Protein AF-A0A5S3UPF9-F1 (afdb_monomer_lite)

Secondary structure (DSSP, 8-state):
--------TTEEE--SSHHHHHHHHHHHHH--TTSTTTT--EEEEEEESSSSEEEEEETTS-EEEEE----SS--SSTTTSSEEEEESSHHHHHHHHHHHHTT--

Sequence (105 aa):
MKGKINWIDPWWHLKQCAIKDAIQRELACEVGPEHPLWQCELSVIAKSEANDDVIVQLGDGRFACIHLTWSGKIDSQPDQFPSSMIFDNIESLQIYMNEVAAQYA

Organism: NCBI:txid43658

Foldseek 3Di:
DDDDADADPQKDFDDPDPVQVVVVQQCVAAQDDLEPCPPWDWGWTIAGPVAQWTWIATPVGKIKIWRAPSPSHHDPPNNPPRHMDIGRDSVRVNVVNVVVRVVVD

pLDDT: mean 95.05, std 8.54, range [40.56, 98.56]

Structure (mmCIF, N/CA/C/O backbone):
data_AF-A0A5S3UPF9-F1
#
_entry.id   AF-A0A5S3UPF9-F1
#
loop_
_atom_site.group_PDB
_atom_site.id
_atom_site.type_symbol
_atom_site.label_atom_id
_atom_site.label_alt_id
_atom_site.label_comp_id
_atom_site.label_asym_id
_atom_site.label_entity_id
_atom_site.label_seq_id
_atom_site.pdbx_PDB_ins_code
_atom_site.Cartn_x
_atom_site.Cartn_y
_atom_site.Cartn_z
_atom_site.occupancy
_atom_site.B_iso_or_equiv
_atom_site.auth_seq_id
_atom_site.auth_comp_id
_atom_site.auth_asym_id
_atom_site.auth_atom_id
_atom_site.pdbx_PDB_model_num
ATOM 1 N N . MET A 1 1 ? -13.357 -9.435 12.929 1.00 40.56 1 MET A N 1
ATOM 2 C CA . MET A 1 1 ? -13.716 -8.160 13.590 1.00 40.56 1 MET A CA 1
ATOM 3 C C . MET A 1 1 ? -14.305 -7.221 12.546 1.00 40.56 1 MET A C 1
ATOM 5 O O . MET A 1 1 ? -13.725 -7.108 11.478 1.00 40.56 1 MET A O 1
ATOM 9 N N . LYS A 1 2 ? -15.471 -6.608 12.799 1.00 44.75 2 LYS A N 1
ATOM 10 C CA . LYS A 1 2 ? -16.075 -5.589 11.920 1.00 44.75 2 LYS A CA 1
ATOM 11 C C . LYS A 1 2 ? -15.853 -4.211 12.553 1.00 44.75 2 LYS A C 1
ATOM 13 O O . LYS A 1 2 ? -16.710 -3.740 13.289 1.00 44.75 2 LYS A O 1
ATOM 18 N N . GLY A 1 3 ? -14.688 -3.613 12.319 1.00 65.75 3 GLY A N 1
ATOM 19 C CA . GLY A 1 3 ? -14.451 -2.189 12.575 1.00 65.75 3 GLY A CA 1
ATOM 20 C C . GLY A 1 3 ? -14.643 -1.403 11.279 1.00 65.75 3 GLY A C 1
ATOM 21 O O . GLY A 1 3 ? -14.428 -1.948 10.198 1.00 65.75 3 GLY A O 1
ATOM 22 N N . LYS A 1 4 ? -15.081 -0.146 11.361 1.00 87.12 4 LYS A N 1
ATOM 23 C CA . LYS A 1 4 ? -15.151 0.759 10.206 1.00 87.12 4 LYS A CA 1
ATOM 24 C C . LYS A 1 4 ? -14.003 1.755 10.321 1.00 87.12 4 LYS A C 1
ATOM 26 O O . LYS A 1 4 ? -13.897 2.417 11.347 1.00 87.12 4 LYS A O 1
ATOM 31 N N . ILE A 1 5 ? -13.182 1.873 9.279 1.00 93.88 5 ILE A N 1
ATOM 32 C CA . ILE A 1 5 ? -12.146 2.908 9.218 1.00 93.88 5 ILE A CA 1
ATOM 33 C C . ILE A 1 5 ? -12.836 4.270 9.078 1.00 93.88 5 ILE A C 1
ATOM 35 O O . ILE A 1 5 ? -13.706 4.454 8.220 1.00 93.88 5 ILE A O 1
ATOM 39 N N . ASN A 1 6 ? -12.466 5.202 9.951 1.00 95.00 6 ASN A N 1
ATOM 40 C CA . ASN A 1 6 ? -12.827 6.608 9.836 1.00 95.00 6 ASN A CA 1
ATOM 41 C C . ASN A 1 6 ? -11.756 7.334 9.020 1.00 95.00 6 ASN A C 1
ATOM 43 O O . ASN A 1 6 ? -10.611 7.413 9.454 1.00 95.00 6 ASN A O 1
ATOM 47 N N . TRP A 1 7 ? -12.135 7.832 7.848 1.00 94.75 7 TRP A N 1
ATOM 48 C CA . TRP A 1 7 ? -11.239 8.567 6.962 1.00 94.75 7 TRP A CA 1
ATOM 49 C C . TRP A 1 7 ? -11.287 10.046 7.327 1.00 94.75 7 TRP A C 1
ATOM 51 O O . TRP A 1 7 ? -12.364 10.642 7.330 1.00 94.75 7 TRP A O 1
ATOM 61 N N . ILE A 1 8 ? -10.131 10.595 7.672 1.00 94.69 8 ILE A N 1
ATOM 62 C CA . ILE A 1 8 ? -9.933 11.985 8.080 1.00 94.69 8 ILE A CA 1
ATOM 63 C C . ILE A 1 8 ? -8.836 12.585 7.211 1.00 94.69 8 ILE A C 1
ATOM 65 O O . ILE A 1 8 ? -7.945 11.847 6.794 1.00 94.69 8 ILE A O 1
ATOM 69 N N . ASP A 1 9 ? -8.874 13.891 6.957 1.00 94.12 9 ASP A N 1
ATOM 70 C CA . ASP A 1 9 ? -7.804 14.558 6.210 1.00 94.12 9 ASP A CA 1
ATOM 71 C C . ASP A 1 9 ? -6.439 14.305 6.882 1.00 94.12 9 ASP A C 1
ATOM 73 O O . ASP A 1 9 ? -6.367 14.325 8.112 1.00 94.12 9 ASP A O 1
ATOM 77 N N . PRO A 1 10 ? -5.365 14.025 6.115 1.00 95.69 10 PRO A N 1
ATOM 78 C CA . PRO A 1 10 ? -5.272 14.040 4.651 1.00 95.69 10 PRO A CA 1
ATOM 79 C C . PRO A 1 10 ? -5.555 12.678 3.984 1.00 95.69 10 PRO A C 1
ATOM 81 O O . PRO A 1 10 ? -5.165 12.469 2.838 1.00 95.69 10 PRO A O 1
ATOM 84 N N . TRP A 1 11 ? -6.193 11.724 4.669 1.00 97.06 11 TRP A N 1
ATOM 85 C CA . TRP A 1 11 ? -6.440 10.368 4.170 1.00 97.06 11 TRP A CA 1
ATOM 86 C C . TRP A 1 11 ? -7.743 10.246 3.380 1.00 97.06 11 TRP A C 1
ATOM 88 O O . TRP A 1 11 ? -8.850 10.362 3.910 1.00 97.06 11 TRP A O 1
ATOM 98 N N . TRP A 1 12 ? -7.613 9.889 2.106 1.00 96.25 12 TRP A N 1
ATOM 99 C CA . TRP A 1 12 ? -8.722 9.787 1.167 1.00 96.25 12 TRP A CA 1
ATOM 100 C C . TRP A 1 12 ? -9.010 8.338 0.815 1.00 96.25 12 TRP A C 1
ATOM 102 O O . TRP A 1 12 ? -8.222 7.668 0.144 1.00 96.25 12 TRP A O 1
ATOM 112 N N . HIS A 1 13 ? -10.188 7.866 1.219 1.00 96.75 13 HIS A N 1
ATOM 113 C CA . HIS A 1 13 ? -10.675 6.546 0.840 1.00 96.75 13 HIS A CA 1
ATOM 114 C C . HIS A 1 13 ? -10.900 6.443 -0.666 1.00 96.75 13 HIS A C 1
ATOM 116 O O . HIS A 1 13 ? -11.724 7.153 -1.252 1.00 96.75 13 HIS A O 1
ATOM 122 N N . LEU A 1 14 ? -10.220 5.485 -1.281 1.00 95.62 14 LEU A N 1
ATOM 123 C CA . LEU A 1 14 ? -10.310 5.209 -2.700 1.00 95.62 14 LEU A CA 1
ATOM 124 C C . LEU A 1 14 ? -11.364 4.130 -2.956 1.00 95.62 14 LEU A C 1
ATOM 126 O O . LEU A 1 14 ? -11.165 2.937 -2.719 1.00 95.62 14 LEU A O 1
ATOM 130 N N . LYS A 1 15 ? -12.506 4.560 -3.497 1.00 92.19 15 LYS A N 1
ATOM 131 C CA . LYS A 1 15 ? -13.470 3.651 -4.137 1.00 92.19 15 LYS A CA 1
ATOM 132 C C . LYS A 1 15 ? -12.887 3.112 -5.452 1.00 92.19 15 LYS A C 1
ATOM 134 O O . LYS A 1 15 ? -11.812 3.525 -5.875 1.00 92.19 15 LYS A O 1
ATOM 139 N N . GLN A 1 16 ? -13.603 2.206 -6.119 1.00 91.00 16 GLN A N 1
ATOM 140 C CA . GLN A 1 16 ? -13.204 1.739 -7.448 1.00 91.00 16 GLN A CA 1
ATOM 141 C C . GLN A 1 16 ? -13.162 2.925 -8.428 1.00 91.00 16 GLN A C 1
ATOM 143 O O . GLN A 1 16 ? -14.202 3.495 -8.759 1.00 91.00 16 GLN A O 1
ATOM 148 N N . CYS A 1 17 ? -11.958 3.327 -8.838 1.00 93.19 17 CYS A N 1
ATOM 149 C CA . CYS A 1 17 ? -11.713 4.451 -9.736 1.00 93.19 17 CYS A CA 1
ATOM 150 C C . CYS A 1 17 ? -10.335 4.324 -10.404 1.00 93.19 17 CYS A C 1
ATOM 152 O O . CYS A 1 17 ? -9.460 3.614 -9.911 1.00 93.19 17 CYS A O 1
ATOM 154 N N . ALA A 1 18 ? -10.117 5.081 -11.483 1.00 96.69 18 ALA A N 1
ATOM 155 C CA . ALA A 1 18 ? -8.860 5.051 -12.236 1.00 96.69 18 ALA A CA 1
ATOM 156 C C . ALA A 1 18 ? -7.623 5.409 -11.389 1.00 96.69 18 ALA A C 1
ATOM 158 O O . ALA A 1 18 ? -6.537 4.897 -11.646 1.00 96.69 18 ALA A O 1
ATOM 159 N N . ILE A 1 19 ? -7.785 6.259 -10.365 1.00 96.38 19 ILE A N 1
ATOM 160 C CA . ILE A 1 19 ? -6.703 6.616 -9.433 1.00 96.38 19 ILE A CA 1
ATOM 161 C C . ILE A 1 19 ? -6.280 5.386 -8.626 1.00 96.38 19 ILE A C 1
ATOM 163 O O . ILE A 1 19 ? -5.093 5.084 -8.555 1.00 96.38 19 ILE A O 1
ATOM 167 N N . LYS A 1 20 ? -7.245 4.642 -8.071 1.00 98.00 20 LYS A N 1
ATOM 168 C CA . LYS A 1 20 ? -6.974 3.400 -7.340 1.00 98.00 20 LYS A CA 1
ATOM 169 C C . LYS A 1 20 ? -6.227 2.397 -8.219 1.00 98.00 20 LYS A C 1
ATOM 171 O O . LYS A 1 20 ? -5.225 1.841 -7.786 1.00 98.00 20 LYS A O 1
ATOM 176 N N . ASP A 1 21 ? -6.683 2.216 -9.456 1.00 98.12 21 ASP A N 1
ATOM 177 C CA . ASP A 1 21 ? -6.068 1.277 -10.399 1.00 98.12 21 ASP A CA 1
ATOM 178 C C . ASP A 1 21 ? -4.651 1.713 -10.805 1.00 98.12 21 ASP A C 1
ATOM 180 O O . ASP A 1 21 ? -3.783 0.876 -11.041 1.00 98.12 21 ASP A O 1
ATOM 184 N N . ALA A 1 22 ? -4.384 3.020 -10.880 1.00 98.25 22 ALA A N 1
ATOM 185 C CA . ALA A 1 22 ? -3.046 3.538 -11.141 1.00 98.25 22 ALA A CA 1
ATOM 186 C C . ALA A 1 22 ? -2.084 3.281 -9.977 1.00 98.25 22 ALA A C 1
ATOM 188 O O . ALA A 1 22 ? -1.001 2.751 -10.205 1.00 98.25 22 ALA A O 1
ATOM 189 N N . ILE A 1 23 ? -2.509 3.570 -8.747 1.00 98.44 23 ILE A N 1
ATOM 190 C CA . ILE A 1 23 ? -1.710 3.324 -7.539 1.00 98.44 23 ILE A CA 1
ATOM 191 C C . ILE A 1 23 ? -1.459 1.827 -7.353 1.00 98.44 23 ILE A C 1
ATOM 193 O O . ILE A 1 23 ? -0.353 1.418 -7.024 1.00 98.44 23 ILE A O 1
ATOM 197 N N . GLN A 1 24 ? -2.463 0.988 -7.613 1.00 98.50 24 GLN A N 1
AT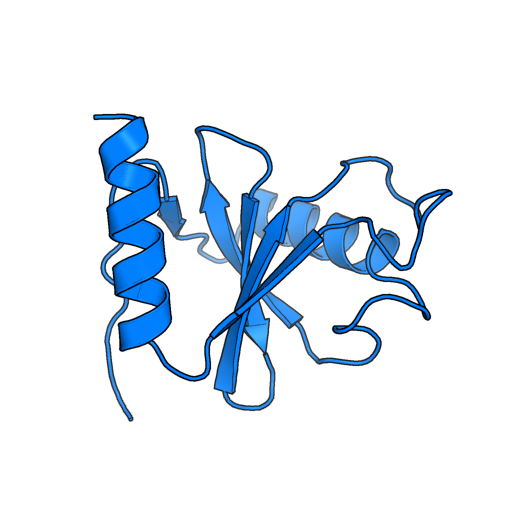OM 198 C CA . GLN A 1 24 ? -2.313 -0.463 -7.521 1.00 98.50 24 GLN A CA 1
ATOM 199 C C . GLN A 1 24 ? -1.258 -0.998 -8.501 1.00 98.50 24 GLN A C 1
ATOM 201 O O . GLN A 1 24 ? -0.529 -1.929 -8.160 1.00 98.50 24 GLN A O 1
ATOM 206 N N . ARG A 1 25 ? -1.169 -0.423 -9.709 1.00 98.44 25 ARG A N 1
ATOM 207 C CA . ARG A 1 25 ? -0.119 -0.764 -10.681 1.00 98.44 25 ARG A CA 1
ATOM 208 C C . ARG A 1 25 ? 1.252 -0.293 -10.214 1.00 98.44 25 ARG A C 1
ATOM 210 O O . ARG A 1 25 ? 2.192 -1.066 -10.325 1.00 98.44 25 ARG A O 1
ATOM 217 N N . GLU A 1 26 ? 1.342 0.923 -9.679 1.00 98.44 26 GLU A N 1
ATOM 218 C CA . GLU A 1 26 ? 2.590 1.456 -9.126 1.00 98.44 26 GLU A CA 1
ATOM 219 C C . GLU A 1 26 ? 3.124 0.550 -8.015 1.00 98.44 26 GLU A C 1
ATOM 221 O O . GLU A 1 26 ? 4.234 0.033 -8.103 1.00 98.44 26 GLU A O 1
ATOM 226 N N . LEU A 1 27 ? 2.271 0.236 -7.037 1.00 98.25 27 LEU A N 1
ATOM 227 C CA . LEU A 1 27 ? 2.577 -0.675 -5.940 1.00 98.25 27 LEU A CA 1
ATOM 228 C C . LEU A 1 27 ? 3.115 -2.028 -6.438 1.00 98.25 27 LEU A C 1
ATOM 230 O O . LEU A 1 27 ? 4.075 -2.553 -5.882 1.00 98.25 27 LEU A O 1
ATOM 234 N N . ALA A 1 28 ? 2.516 -2.584 -7.496 1.00 98.00 28 ALA A N 1
ATOM 235 C CA . ALA A 1 28 ? 2.941 -3.856 -8.081 1.00 98.00 28 ALA A CA 1
ATOM 236 C C . ALA A 1 28 ? 4.293 -3.779 -8.816 1.00 98.00 28 ALA A C 1
ATOM 238 O O . ALA A 1 28 ? 4.939 -4.809 -9.003 1.00 98.00 28 ALA A O 1
ATOM 239 N N . CYS A 1 29 ? 4.710 -2.590 -9.254 1.00 98.00 29 CYS A N 1
ATOM 240 C CA . CYS A 1 29 ? 6.008 -2.364 -9.883 1.00 98.00 29 CYS A CA 1
ATOM 241 C C . CYS A 1 29 ? 7.126 -2.114 -8.861 1.00 98.00 29 CYS A C 1
ATOM 243 O O . CYS A 1 29 ? 8.272 -2.477 -9.130 1.00 98.00 29 CYS A O 1
ATOM 245 N N . GLU A 1 30 ? 6.804 -1.497 -7.722 1.00 98.25 30 GLU A N 1
ATOM 246 C CA . GLU A 1 30 ? 7.789 -1.093 -6.711 1.00 98.25 30 GLU A CA 1
ATOM 247 C C . GLU A 1 30 ? 8.030 -2.140 -5.621 1.00 98.25 30 GLU A C 1
ATOM 249 O O . GLU A 1 30 ? 9.165 -2.313 -5.177 1.00 98.25 30 GLU A O 1
ATOM 254 N N . VAL A 1 31 ? 6.989 -2.864 -5.190 1.00 97.88 31 VAL A N 1
ATOM 255 C CA . VAL A 1 31 ? 7.128 -3.917 -4.173 1.00 97.88 31 VAL A CA 1
ATOM 256 C C . VAL A 1 31 ? 7.834 -5.117 -4.801 1.00 97.88 31 VAL A C 1
ATOM 258 O O . VAL A 1 31 ? 7.215 -5.938 -5.474 1.00 97.88 31 VAL A O 1
ATOM 261 N N . GLY A 1 32 ? 9.149 -5.185 -4.596 1.00 96.44 32 GLY A N 1
ATOM 262 C CA . GLY A 1 32 ? 10.033 -6.212 -5.141 1.00 96.44 32 GLY A CA 1
ATOM 263 C C . GLY A 1 32 ? 10.436 -7.301 -4.142 1.00 96.44 32 GLY A C 1
ATOM 264 O O . GLY A 1 32 ? 10.017 -7.261 -2.990 1.00 96.44 32 GLY A O 1
ATOM 265 N N . PRO A 1 33 ? 11.289 -8.260 -4.555 1.00 97.50 33 PRO A N 1
ATOM 266 C CA . PRO A 1 33 ? 11.623 -9.453 -3.776 1.00 97.50 33 PRO A CA 1
ATOM 267 C C . PRO A 1 33 ? 12.195 -9.263 -2.372 1.00 97.50 33 PRO A C 1
ATOM 269 O O . PRO A 1 33 ? 12.049 -10.158 -1.543 1.00 97.50 33 PRO A O 1
ATOM 272 N N . GLU A 1 34 ? 12.855 -8.137 -2.114 1.00 97.50 34 GLU A N 1
ATOM 273 C CA . GLU A 1 34 ? 13.476 -7.832 -0.817 1.00 97.50 34 GLU A CA 1
ATOM 274 C C . GLU A 1 34 ? 12.540 -7.046 0.114 1.00 97.50 34 GLU A C 1
ATOM 276 O O . GLU A 1 34 ? 12.818 -6.906 1.303 1.00 97.50 34 GLU A O 1
ATOM 281 N N . HIS A 1 35 ? 11.394 -6.588 -0.397 1.00 97.31 35 HIS A N 1
ATOM 282 C CA . HIS A 1 35 ? 10.434 -5.827 0.383 1.00 97.31 35 HIS A CA 1
ATOM 283 C C . HIS A 1 35 ? 9.632 -6.754 1.326 1.00 97.31 35 HIS A C 1
ATOM 285 O O . HIS A 1 35 ? 9.169 -7.814 0.891 1.00 97.31 35 HIS A O 1
ATOM 291 N N . PRO A 1 36 ? 9.348 -6.362 2.587 1.00 95.88 36 PRO A N 1
ATOM 292 C CA . PRO A 1 36 ? 8.620 -7.200 3.555 1.00 95.88 36 PRO A CA 1
ATOM 293 C C . PRO A 1 36 ? 7.223 -7.658 3.112 1.00 95.88 36 PRO A C 1
ATOM 295 O O . PRO A 1 36 ? 6.703 -8.655 3.607 1.00 95.88 36 PRO A O 1
ATOM 298 N N . LEU A 1 37 ? 6.605 -6.911 2.196 1.00 97.19 37 LEU A N 1
ATOM 299 C CA . LEU A 1 37 ? 5.291 -7.213 1.620 1.00 97.19 37 LEU A CA 1
ATOM 300 C C . LEU A 1 37 ? 5.363 -7.942 0.270 1.00 97.19 37 LEU A C 1
ATOM 302 O O . LEU A 1 37 ? 4.342 -8.070 -0.408 1.00 97.19 37 LEU A O 1
ATOM 306 N N . TRP A 1 38 ? 6.541 -8.417 -0.145 1.00 97.56 38 TRP A N 1
ATOM 307 C CA . TRP A 1 38 ? 6.658 -9.214 -1.360 1.00 97.56 38 TRP A CA 1
ATOM 308 C C . TRP A 1 38 ? 5.776 -10.462 -1.290 1.00 97.56 38 TRP A C 1
ATOM 310 O O . TRP A 1 38 ? 5.675 -11.107 -0.248 1.00 97.56 38 TRP A O 1
ATOM 320 N N . GLN A 1 39 ? 5.118 -10.790 -2.406 1.00 96.00 39 GLN A N 1
ATOM 321 C CA . GLN A 1 39 ? 4.169 -11.909 -2.532 1.00 96.00 39 GLN A CA 1
ATOM 322 C C . GLN A 1 39 ? 2.943 -11.855 -1.605 1.00 96.00 39 GLN A C 1
ATOM 324 O O . GLN A 1 39 ? 2.144 -12.791 -1.600 1.00 96.00 39 GLN A O 1
ATOM 329 N N . CYS A 1 40 ? 2.739 -10.764 -0.866 1.00 97.25 40 CYS A N 1
ATOM 330 C CA . CYS A 1 40 ? 1.483 -10.534 -0.168 1.00 97.25 40 CYS A CA 1
ATOM 331 C C . CYS A 1 40 ? 0.404 -10.108 -1.171 1.00 97.25 40 CYS A C 1
ATOM 333 O O . CYS A 1 40 ? 0.664 -9.356 -2.111 1.00 97.25 40 CYS A O 1
ATOM 335 N N . GLU A 1 41 ? -0.834 -10.544 -0.955 1.00 97.94 41 GLU A N 1
ATOM 336 C CA . GLU A 1 41 ? -1.975 -9.988 -1.682 1.00 97.94 41 GLU A CA 1
ATOM 337 C C . GLU A 1 41 ? -2.271 -8.592 -1.132 1.00 97.94 41 GLU A C 1
ATOM 339 O O . GLU A 1 41 ? -2.714 -8.471 0.008 1.00 97.94 41 GLU A O 1
ATOM 344 N N . LEU A 1 42 ? -2.008 -7.542 -1.914 1.00 98.06 42 LEU A N 1
ATOM 345 C CA . LEU A 1 42 ? -2.185 -6.147 -1.500 1.00 98.06 42 LEU A CA 1
ATOM 346 C C . LEU A 1 42 ? -3.300 -5.479 -2.308 1.00 98.06 42 LEU A C 1
ATOM 348 O O . LEU A 1 42 ? -3.242 -5.444 -3.537 1.00 98.06 42 LEU A O 1
ATOM 352 N N . SER A 1 43 ? -4.275 -4.881 -1.622 1.00 98.12 43 SER A N 1
ATOM 353 C CA . SER A 1 43 ? -5.305 -4.035 -2.233 1.00 98.12 43 SER A CA 1
ATOM 354 C C . SER A 1 43 ? -5.222 -2.615 -1.691 1.00 98.12 43 SER A C 1
ATOM 356 O O . SER A 1 43 ? -5.468 -2.393 -0.508 1.00 98.12 43 SER A O 1
ATOM 358 N N . VAL A 1 44 ? -4.996 -1.633 -2.562 1.00 98.38 44 VAL A N 1
ATOM 359 C CA . VAL A 1 44 ? -5.066 -0.207 -2.205 1.00 98.38 44 VAL A CA 1
ATOM 360 C C . VAL A 1 44 ? -6.479 0.153 -1.728 1.00 98.38 44 VAL A C 1
ATOM 362 O O . VAL A 1 44 ? -7.475 -0.187 -2.375 1.00 98.38 44 VAL A O 1
ATOM 365 N N . ILE A 1 45 ? -6.584 0.852 -0.597 1.00 97.88 45 ILE A N 1
ATOM 366 C CA . ILE A 1 45 ? -7.864 1.324 -0.045 1.00 97.88 45 ILE A CA 1
ATOM 367 C C . ILE A 1 45 ? -7.890 2.831 0.219 1.00 97.88 45 ILE A C 1
ATOM 369 O O . ILE A 1 45 ? -8.971 3.416 0.201 1.00 97.88 45 ILE A O 1
ATOM 373 N N . ALA A 1 46 ? -6.742 3.482 0.407 1.00 97.94 46 ALA A N 1
ATOM 374 C CA . ALA A 1 46 ? -6.672 4.934 0.549 1.00 97.94 46 ALA A CA 1
ATOM 375 C C . ALA A 1 46 ? -5.323 5.496 0.093 1.00 97.94 46 ALA A C 1
ATOM 377 O O . ALA A 1 46 ? -4.340 4.762 0.010 1.00 97.94 46 ALA A O 1
ATOM 378 N N . LYS A 1 47 ? -5.298 6.804 -0.169 1.00 97.94 47 LYS A N 1
ATOM 379 C CA . LYS A 1 47 ? -4.078 7.601 -0.356 1.00 97.94 47 LYS A CA 1
ATOM 380 C C . LYS A 1 47 ? -4.058 8.775 0.614 1.00 97.94 47 LYS A C 1
ATOM 382 O O . LYS A 1 47 ? -5.124 9.243 1.015 1.00 97.94 47 LYS A O 1
ATOM 387 N N . SER A 1 48 ? -2.874 9.265 0.936 1.00 97.31 48 SER A N 1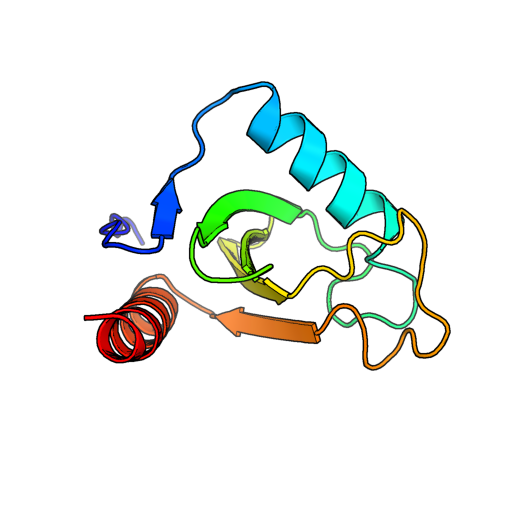
ATOM 388 C CA . SER A 1 48 ? -2.686 10.590 1.518 1.00 97.31 48 SER A CA 1
ATOM 389 C C . SER A 1 48 ? -2.736 11.666 0.424 1.00 97.31 48 SER A C 1
ATOM 391 O O . SER A 1 48 ? -2.393 11.415 -0.731 1.00 97.31 48 SER A O 1
ATOM 393 N N . GLU A 1 49 ? -3.202 12.867 0.759 1.00 95.75 49 GLU A N 1
ATOM 394 C CA . GLU A 1 49 ? -3.014 14.072 -0.069 1.00 95.75 49 GLU A CA 1
ATOM 395 C C . GLU A 1 49 ? -1.846 14.944 0.387 1.00 95.75 49 GLU A C 1
ATOM 397 O O . GLU A 1 49 ? -1.482 15.891 -0.306 1.00 95.75 49 GLU A O 1
ATOM 402 N N . ALA A 1 50 ? -1.246 14.623 1.533 1.00 95.06 50 ALA A N 1
ATOM 403 C CA . ALA A 1 50 ? -0.134 15.382 2.085 1.00 95.06 50 ALA A CA 1
ATOM 404 C C . ALA A 1 50 ? 1.241 14.839 1.659 1.00 95.06 50 ALA A C 1
ATOM 406 O O . ALA A 1 50 ? 2.232 15.562 1.749 1.00 95.06 50 ALA A O 1
ATOM 407 N N . ASN A 1 51 ? 1.314 13.575 1.232 1.00 95.31 51 ASN A N 1
ATOM 408 C CA . ASN A 1 51 ? 2.546 12.878 0.864 1.00 95.31 51 ASN A CA 1
ATOM 409 C C . ASN A 1 51 ? 2.245 11.647 -0.023 1.00 95.31 51 ASN A C 1
ATOM 411 O O . ASN A 1 51 ? 1.102 11.421 -0.423 1.00 95.31 51 ASN A O 1
ATOM 415 N N . ASP A 1 52 ? 3.278 10.847 -0.287 1.00 97.31 52 ASP A N 1
ATOM 416 C CA . ASP A 1 52 ? 3.234 9.655 -1.143 1.00 97.31 52 ASP A CA 1
ATOM 417 C C . ASP A 1 52 ? 2.763 8.373 -0.422 1.00 97.31 52 ASP A C 1
ATOM 419 O O . ASP A 1 52 ? 2.944 7.260 -0.926 1.00 97.31 52 ASP A O 1
ATOM 423 N N . ASP A 1 53 ? 2.136 8.511 0.752 1.00 98.31 53 ASP A N 1
ATOM 424 C CA . ASP A 1 53 ? 1.654 7.373 1.530 1.00 98.31 53 ASP A CA 1
ATOM 425 C C . ASP A 1 53 ? 0.347 6.801 0.970 1.00 98.31 53 ASP A C 1
ATOM 427 O O . ASP A 1 53 ? -0.625 7.509 0.666 1.00 98.31 53 ASP A O 1
ATOM 431 N N . VAL A 1 54 ? 0.283 5.473 0.927 1.00 98.50 54 VAL A N 1
ATOM 432 C CA . VAL A 1 54 ? -0.908 4.713 0.555 1.00 98.50 54 VAL A CA 1
ATOM 433 C C . VAL A 1 54 ? -1.236 3.680 1.622 1.00 98.50 54 VAL A C 1
ATOM 435 O O . VAL A 1 54 ? -0.356 3.009 2.157 1.00 98.50 54 VAL A O 1
ATOM 438 N N . ILE A 1 55 ? -2.526 3.519 1.916 1.00 98.50 55 ILE A N 1
ATOM 439 C CA . ILE A 1 55 ? -3.000 2.448 2.793 1.00 98.50 55 ILE A CA 1
ATOM 440 C C . ILE A 1 55 ? -3.462 1.281 1.931 1.00 98.50 55 ILE A C 1
ATOM 442 O O . ILE A 1 55 ? -4.322 1.436 1.053 1.00 98.50 55 ILE A O 1
ATOM 446 N N . VAL A 1 56 ? -2.933 0.099 2.230 1.00 98.44 56 VAL A N 1
ATOM 447 C CA . VAL A 1 56 ? -3.314 -1.169 1.611 1.00 98.44 56 VAL A CA 1
ATOM 448 C C . VAL A 1 56 ? -3.912 -2.118 2.644 1.00 98.44 56 VAL A C 1
ATOM 450 O O . VAL A 1 56 ? -3.548 -2.106 3.821 1.00 98.44 56 VAL A O 1
ATOM 453 N N . GLN A 1 57 ? -4.831 -2.963 2.191 1.00 97.94 57 GLN A N 1
ATOM 454 C CA . GLN A 1 57 ? -5.299 -4.128 2.928 1.00 97.94 57 GLN A CA 1
ATOM 455 C C . GLN A 1 57 ? -4.598 -5.378 2.392 1.00 97.94 57 GLN A C 1
ATOM 457 O O . GLN A 1 57 ? -4.516 -5.561 1.175 1.00 97.94 57 GLN A O 1
ATOM 462 N N . LEU A 1 58 ? -4.110 -6.221 3.300 1.00 97.94 58 LEU A N 1
ATOM 463 C CA . LEU A 1 58 ? -3.491 -7.504 2.985 1.00 97.94 58 LEU A CA 1
ATOM 464 C C . LEU A 1 58 ? -4.566 -8.600 2.899 1.00 97.94 58 LEU A C 1
ATOM 466 O O . LEU A 1 58 ? -5.573 -8.548 3.611 1.00 97.94 58 LEU A O 1
ATOM 470 N N . GLY A 1 59 ? -4.341 -9.625 2.072 1.00 96.88 59 GLY A N 1
ATOM 471 C CA . GLY A 1 59 ? -5.252 -10.773 1.926 1.00 96.88 59 GLY A CA 1
ATOM 472 C C . GLY A 1 59 ? -5.484 -11.570 3.219 1.00 96.88 59 GLY A C 1
ATOM 473 O O . GLY A 1 59 ? -6.519 -12.215 3.375 1.00 96.88 59 GLY A O 1
ATOM 474 N N . ASP A 1 60 ? -4.569 -11.472 4.188 1.00 95.31 60 ASP A N 1
ATOM 475 C CA . ASP A 1 60 ? -4.692 -12.078 5.521 1.00 95.31 60 ASP A CA 1
ATOM 476 C C . ASP A 1 60 ? -5.506 -11.233 6.525 1.00 95.31 60 ASP A C 1
ATOM 478 O O . ASP A 1 60 ? -5.735 -11.655 7.660 1.00 95.31 60 ASP A O 1
ATOM 482 N N . GLY A 1 61 ? -5.981 -10.054 6.109 1.00 95.00 61 GLY A N 1
ATOM 483 C CA . GLY A 1 61 ? -6.793 -9.147 6.916 1.00 95.00 61 GLY A CA 1
ATOM 484 C C . GLY A 1 61 ? -6.015 -8.060 7.663 1.00 95.00 61 GLY A C 1
ATOM 485 O O . GLY A 1 61 ? -6.663 -7.204 8.272 1.00 95.00 61 GLY A O 1
ATOM 486 N N . ARG A 1 62 ? -4.676 -8.055 7.603 1.00 97.56 62 ARG A N 1
ATOM 487 C CA . ARG A 1 62 ? -3.837 -6.955 8.108 1.00 97.56 62 ARG A CA 1
ATOM 488 C C . ARG A 1 62 ? -3.885 -5.741 7.175 1.00 97.56 62 ARG A C 1
ATOM 490 O O . ARG A 1 62 ? -4.471 -5.777 6.090 1.00 97.56 62 ARG A O 1
ATOM 497 N N . PHE A 1 63 ? -3.251 -4.655 7.597 1.00 98.44 63 PHE A N 1
ATOM 498 C CA . PHE A 1 63 ? -3.114 -3.427 6.817 1.00 98.44 63 PHE A CA 1
ATOM 499 C C . PHE A 1 63 ? -1.651 -3.012 6.739 1.00 98.44 63 PHE A C 1
ATOM 501 O O . PHE A 1 63 ? -0.851 -3.394 7.591 1.00 98.44 63 PHE A O 1
ATOM 508 N N . ALA A 1 64 ? -1.306 -2.196 5.751 1.00 98.56 64 ALA A N 1
ATOM 509 C CA . ALA A 1 64 ? -0.027 -1.506 5.740 1.00 98.56 64 ALA A CA 1
ATOM 510 C C . ALA A 1 64 ? -0.175 -0.077 5.219 1.00 98.56 64 ALA A C 1
ATOM 512 O O . ALA A 1 64 ? -0.988 0.181 4.331 1.00 98.56 64 ALA A O 1
ATOM 513 N N . CYS A 1 65 ? 0.619 0.832 5.778 1.00 98.50 65 CYS A N 1
ATOM 514 C CA . CYS A 1 65 ? 0.939 2.110 5.157 1.00 98.50 65 CYS A CA 1
ATOM 515 C C . CYS A 1 65 ? 2.236 1.925 4.367 1.00 98.50 65 CYS A C 1
ATOM 517 O O . CYS A 1 65 ? 3.188 1.356 4.903 1.00 98.50 65 CYS A O 1
ATOM 519 N N . ILE A 1 66 ? 2.260 2.348 3.107 1.00 98.56 66 ILE A N 1
ATOM 520 C CA . ILE A 1 66 ? 3.414 2.221 2.216 1.00 98.56 66 ILE A CA 1
ATOM 521 C C . ILE A 1 66 ? 3.712 3.597 1.632 1.00 98.56 66 ILE A C 1
ATOM 523 O O . ILE A 1 66 ? 2.825 4.204 1.037 1.00 98.56 66 ILE A O 1
ATOM 527 N N . HIS A 1 67 ? 4.948 4.062 1.780 1.00 98.44 67 HIS A N 1
ATOM 528 C CA . HIS A 1 67 ? 5.435 5.283 1.146 1.00 98.44 67 HIS A CA 1
ATOM 529 C C . HIS A 1 67 ? 6.026 4.926 -0.219 1.00 98.44 67 HIS A C 1
ATOM 531 O O . HIS A 1 67 ? 7.128 4.368 -0.284 1.00 98.44 67 HIS A O 1
ATOM 537 N N . LEU A 1 68 ? 5.271 5.179 -1.291 1.00 98.38 68 LEU A N 1
ATOM 538 C CA . LEU A 1 68 ? 5.690 4.856 -2.659 1.00 98.38 68 LEU A CA 1
ATOM 539 C C . LEU A 1 68 ? 6.788 5.808 -3.147 1.00 98.38 68 LEU A C 1
ATOM 541 O O . LEU A 1 68 ? 6.874 6.951 -2.705 1.00 98.38 68 LEU A O 1
ATOM 545 N N . THR A 1 69 ? 7.612 5.347 -4.089 1.00 97.81 69 THR A N 1
ATOM 546 C CA . THR A 1 69 ? 8.673 6.168 -4.709 1.00 97.81 69 THR A CA 1
ATOM 547 C C . THR A 1 69 ? 8.258 6.795 -6.042 1.00 97.81 69 THR A C 1
ATOM 549 O O . THR A 1 69 ? 8.947 7.680 -6.551 1.00 97.81 69 THR A O 1
ATOM 552 N N . TRP A 1 70 ? 7.141 6.337 -6.611 1.00 97.50 70 TRP A N 1
ATOM 553 C CA . TRP A 1 70 ? 6.631 6.686 -7.940 1.00 97.50 70 TRP A CA 1
ATOM 554 C C . TRP A 1 70 ? 7.631 6.471 -9.084 1.00 97.50 70 TRP A C 1
ATOM 556 O O . TRP A 1 70 ? 7.637 7.202 -10.081 1.00 97.50 70 TRP A O 1
ATOM 566 N N . SER A 1 71 ? 8.520 5.491 -8.939 1.00 96.88 71 SER A N 1
ATOM 567 C CA . SER A 1 71 ? 9.587 5.218 -9.899 1.00 96.88 71 SER A CA 1
ATOM 568 C C . SER A 1 71 ? 9.177 4.226 -10.992 1.00 96.88 71 SER A C 1
ATOM 570 O O . SER A 1 71 ? 9.887 4.082 -11.995 1.00 96.88 71 SER A O 1
ATOM 572 N N . GLY A 1 72 ? 8.041 3.542 -10.825 1.00 97.62 72 GLY A N 1
ATOM 573 C CA . GLY A 1 72 ? 7.522 2.520 -11.728 1.00 97.62 72 GLY A CA 1
ATOM 574 C C . GLY A 1 72 ? 8.374 1.250 -11.777 1.00 97.62 72 GLY A C 1
ATOM 575 O O . GLY A 1 72 ? 8.254 0.471 -12.726 1.00 97.62 72 GLY A O 1
ATOM 576 N N . LYS A 1 73 ? 9.273 1.050 -10.805 1.00 97.75 73 LYS A N 1
ATOM 577 C CA . LYS A 1 73 ? 10.200 -0.085 -10.731 1.00 97.75 73 LYS A CA 1
ATOM 578 C C . LYS A 1 73 ? 10.683 -0.309 -9.297 1.00 97.75 73 LYS A C 1
ATOM 580 O O . LYS A 1 73 ? 10.530 0.542 -8.434 1.00 97.75 73 LYS A O 1
ATOM 585 N N . ILE A 1 74 ? 11.331 -1.444 -9.074 1.00 98.00 74 ILE A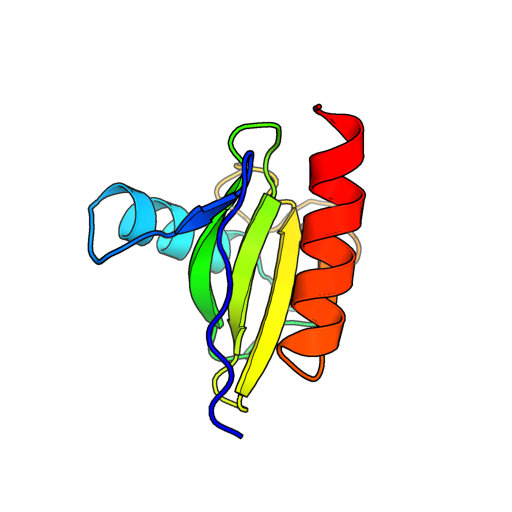 N 1
ATOM 586 C CA . ILE A 1 74 ? 12.025 -1.735 -7.818 1.00 98.00 74 ILE A CA 1
ATOM 587 C C . ILE A 1 74 ? 13.171 -0.727 -7.627 1.00 98.00 74 ILE A C 1
ATOM 589 O O . ILE A 1 74 ? 13.945 -0.485 -8.563 1.00 98.00 74 ILE A O 1
ATOM 593 N N . ASP A 1 75 ? 13.273 -0.148 -6.428 1.00 97.88 75 ASP A N 1
ATOM 594 C CA . ASP A 1 75 ? 14.315 0.824 -6.095 1.00 97.88 75 ASP A CA 1
ATOM 595 C C . ASP A 1 75 ? 15.720 0.188 -6.077 1.00 97.88 75 ASP A C 1
ATOM 597 O O . ASP A 1 75 ? 15.898 -1.025 -5.971 1.00 97.88 75 ASP A O 1
ATOM 601 N N . SER A 1 76 ? 16.748 1.033 -6.168 1.00 96.81 76 SER A N 1
ATOM 602 C CA . SER A 1 76 ? 18.148 0.663 -5.942 1.00 96.81 76 SER A CA 1
ATOM 603 C C . SER A 1 76 ? 18.451 0.146 -4.529 1.00 96.81 76 SER A C 1
ATOM 605 O O . SER A 1 76 ? 19.441 -0.562 -4.352 1.00 96.81 76 SER A O 1
ATOM 607 N N . GLN A 1 77 ? 17.622 0.503 -3.545 1.00 96.62 77 GLN A N 1
ATOM 608 C CA . GLN A 1 77 ? 17.677 0.032 -2.160 1.00 96.62 77 GLN A CA 1
ATOM 609 C C . GLN A 1 77 ? 16.378 -0.726 -1.826 1.00 96.62 77 GLN A C 1
ATOM 611 O O . GLN A 1 77 ? 15.523 -0.207 -1.105 1.00 96.62 77 GLN A O 1
ATOM 616 N N . PRO A 1 78 ? 16.184 -1.930 -2.394 1.00 94.38 78 PRO A N 1
ATOM 617 C CA . PRO A 1 78 ? 14.897 -2.635 -2.397 1.00 94.38 78 PRO A CA 1
ATOM 618 C C . PRO A 1 78 ? 14.468 -3.189 -1.028 1.00 94.38 78 PRO A C 1
ATOM 620 O O . PRO A 1 78 ? 13.313 -3.575 -0.856 1.00 94.38 78 PRO A O 1
ATOM 623 N N . ASP A 1 79 ? 15.384 -3.243 -0.061 1.00 94.31 79 ASP A N 1
ATOM 624 C CA . ASP A 1 79 ? 15.133 -3.593 1.339 1.00 94.31 79 ASP A CA 1
ATOM 625 C C . ASP A 1 79 ? 14.648 -2.395 2.179 1.00 94.31 79 ASP A C 1
ATOM 627 O O . ASP A 1 79 ? 14.120 -2.576 3.277 1.00 94.31 79 ASP A O 1
ATOM 631 N N . GLN A 1 80 ? 14.810 -1.173 1.660 1.00 95.88 80 GLN A N 1
ATOM 632 C CA . GLN A 1 80 ? 14.438 0.081 2.320 1.00 95.88 80 GLN A CA 1
ATOM 633 C C . GLN A 1 80 ? 13.272 0.797 1.631 1.00 95.88 80 GLN A C 1
ATOM 635 O O . GLN A 1 80 ? 12.468 1.434 2.316 1.00 95.88 80 GLN A O 1
ATOM 640 N N . PHE A 1 81 ? 13.180 0.704 0.299 1.00 97.38 81 PHE A N 1
ATOM 641 C CA . PHE A 1 81 ? 12.184 1.405 -0.507 1.00 97.38 81 PHE A CA 1
ATOM 642 C C . PHE A 1 81 ? 11.398 0.461 -1.439 1.00 97.38 81 PHE A C 1
ATOM 644 O O . PHE A 1 81 ? 11.998 -0.410 -2.073 1.00 97.38 81 PHE A O 1
ATOM 651 N N . PRO A 1 82 ? 10.070 0.654 -1.574 1.00 98.06 82 PRO A N 1
ATOM 652 C CA . PRO A 1 82 ? 9.249 1.594 -0.801 1.00 98.06 82 PRO A CA 1
ATOM 653 C C . PRO A 1 82 ? 9.257 1.243 0.695 1.00 98.06 82 PRO A C 1
ATOM 655 O O . PRO A 1 82 ? 9.457 0.091 1.065 1.00 98.06 82 PRO A O 1
ATOM 658 N N . SER A 1 83 ? 9.104 2.238 1.571 1.00 97.88 83 SER A N 1
ATOM 659 C CA . SER A 1 83 ? 9.082 1.963 3.015 1.00 97.88 83 SER A CA 1
ATOM 660 C C . SER A 1 83 ? 7.675 1.555 3.442 1.00 97.88 83 SER A C 1
ATOM 662 O O . SER A 1 83 ? 6.691 2.006 2.849 1.00 97.88 83 SER A O 1
ATOM 664 N N . SER A 1 84 ? 7.551 0.693 4.452 1.00 97.88 84 SER A N 1
ATOM 665 C CA . SER A 1 84 ? 6.240 0.228 4.906 1.00 97.88 84 SER A CA 1
ATOM 666 C C . SER A 1 84 ? 6.132 0.047 6.417 1.00 97.88 84 SER A C 1
ATOM 668 O O . SER A 1 84 ? 7.098 -0.271 7.110 1.00 97.88 84 SER A O 1
ATOM 670 N N . MET A 1 85 ? 4.913 0.234 6.923 1.00 98.25 85 MET A N 1
ATOM 671 C CA . MET A 1 85 ? 4.518 -0.045 8.302 1.00 98.25 85 MET A CA 1
ATOM 672 C C . MET A 1 85 ? 3.273 -0.930 8.297 1.00 98.25 85 MET A C 1
ATOM 674 O O . MET A 1 85 ? 2.281 -0.593 7.653 1.00 98.25 85 MET A O 1
ATOM 678 N N . ILE A 1 86 ? 3.327 -2.064 8.999 1.00 98.38 86 ILE A N 1
ATOM 679 C CA . ILE A 1 86 ? 2.262 -3.077 9.026 1.00 98.38 86 ILE A CA 1
ATOM 680 C C . ILE A 1 86 ? 1.450 -2.945 10.316 1.00 98.38 86 ILE A C 1
ATOM 682 O O . ILE A 1 86 ? 2.006 -2.761 11.396 1.00 98.38 86 ILE A O 1
ATOM 686 N N . PHE A 1 87 ? 0.134 -3.095 10.196 1.00 98.19 87 PHE A N 1
ATOM 687 C CA . PHE A 1 87 ? -0.833 -2.994 11.281 1.00 98.19 87 PHE A CA 1
ATOM 688 C C . PHE A 1 87 ? -1.682 -4.263 11.348 1.00 98.19 87 PHE A C 1
ATOM 690 O O . PHE A 1 87 ? -2.293 -4.672 10.356 1.00 98.19 87 PHE A O 1
ATOM 697 N N . ASP A 1 88 ? -1.773 -4.865 12.532 1.00 97.06 88 ASP A N 1
ATOM 698 C CA . ASP A 1 88 ? -2.513 -6.119 12.722 1.00 97.06 88 ASP A CA 1
ATOM 699 C C . ASP A 1 88 ? -4.033 -5.928 12.702 1.00 97.06 88 ASP A C 1
ATOM 701 O O . ASP A 1 88 ? -4.794 -6.873 12.494 1.00 97.06 88 ASP A O 1
ATOM 705 N N . ASN A 1 89 ? -4.503 -4.708 12.966 1.00 95.56 89 ASN A N 1
ATOM 706 C CA . ASN A 1 89 ? -5.921 -4.417 13.101 1.00 95.56 89 ASN A CA 1
ATOM 707 C C . ASN A 1 89 ? -6.247 -2.941 12.819 1.00 95.56 89 ASN A C 1
ATOM 709 O O . ASN A 1 89 ? -5.375 -2.071 12.787 1.00 95.56 89 ASN A O 1
ATOM 713 N N . ILE A 1 90 ? -7.544 -2.669 12.659 1.00 96.19 90 ILE A N 1
ATOM 714 C CA . ILE A 1 90 ? -8.078 -1.331 12.369 1.00 96.19 90 ILE A CA 1
ATOM 715 C C . ILE A 1 90 ? -7.739 -0.318 13.468 1.00 96.19 90 ILE A C 1
ATOM 717 O O . ILE A 1 90 ? -7.520 0.842 13.148 1.00 96.19 90 ILE A O 1
ATOM 721 N N . GLU A 1 91 ? -7.684 -0.724 14.738 1.00 96.50 91 GLU A N 1
ATOM 722 C CA . GLU A 1 91 ? -7.402 0.191 15.851 1.00 96.50 91 GLU A CA 1
ATOM 723 C C . GLU A 1 91 ? -5.982 0.764 15.747 1.00 96.50 91 GLU A C 1
ATOM 725 O O . GLU A 1 91 ? -5.815 1.981 15.729 1.00 96.50 91 GLU A O 1
ATOM 730 N N . SER A 1 92 ? -4.977 -0.099 15.563 1.00 97.56 92 SER A N 1
ATOM 731 C CA . SER A 1 92 ? -3.582 0.322 15.358 1.00 97.56 92 SER A CA 1
ATOM 732 C C . SER A 1 92 ? -3.401 1.193 14.108 1.00 97.56 92 SER A C 1
ATOM 734 O O . SER A 1 92 ? -2.720 2.214 14.169 1.00 97.56 92 SER A O 1
ATOM 736 N N . LEU A 1 93 ? -4.087 0.858 13.006 1.00 97.75 93 LEU A N 1
ATOM 737 C CA . LEU A 1 93 ? -4.108 1.688 11.798 1.00 97.75 93 LEU A CA 1
ATOM 738 C C . LEU A 1 93 ? -4.741 3.066 12.063 1.00 97.75 93 LEU A C 1
ATOM 740 O O . LEU A 1 93 ? -4.208 4.080 11.623 1.00 97.75 93 LEU A O 1
ATOM 744 N N . GLN A 1 94 ? -5.872 3.124 12.772 1.00 97.12 94 GLN A N 1
ATOM 745 C CA . GLN A 1 94 ? -6.558 4.385 13.064 1.00 97.12 94 GLN A CA 1
ATOM 746 C C . GLN A 1 94 ? -5.739 5.299 13.973 1.00 97.12 94 GLN A C 1
ATOM 748 O O . GLN A 1 94 ? -5.741 6.507 13.749 1.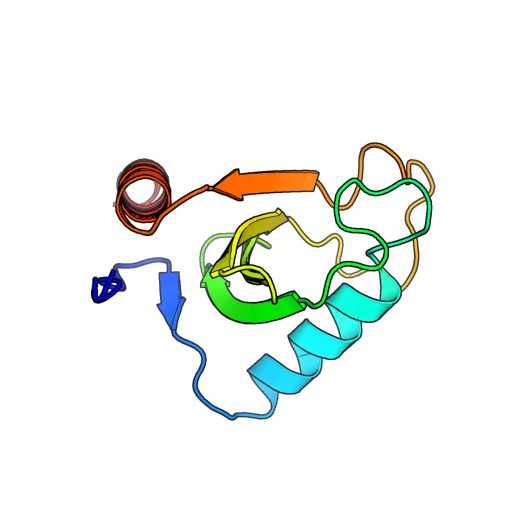00 97.12 94 GLN A O 1
ATOM 753 N N . ILE A 1 95 ? -5.040 4.745 14.970 1.00 97.19 95 ILE A N 1
ATOM 754 C CA . ILE A 1 95 ? -4.122 5.515 15.821 1.00 97.19 95 ILE A CA 1
ATOM 755 C C . ILE A 1 95 ? -3.060 6.187 14.947 1.00 97.19 95 ILE A C 1
ATOM 757 O O . ILE A 1 95 ? -2.954 7.410 14.969 1.00 97.19 95 ILE A O 1
ATOM 761 N N . TYR A 1 96 ? -2.379 5.413 14.098 1.00 97.12 96 TYR A N 1
ATOM 762 C CA . TYR A 1 96 ? -1.375 5.940 13.173 1.00 97.12 96 TYR A CA 1
ATOM 763 C C . TYR A 1 96 ? -1.945 7.018 12.239 1.00 97.12 96 TYR A C 1
ATOM 765 O O . TYR A 1 96 ? -1.382 8.104 12.119 1.00 97.12 96 TYR A O 1
ATOM 773 N N . MET A 1 97 ? -3.100 6.764 11.614 1.00 96.81 97 MET A N 1
ATOM 774 C CA . MET A 1 97 ? -3.732 7.734 10.716 1.00 96.81 97 MET A CA 1
ATOM 775 C C . MET A 1 97 ? -4.044 9.062 11.419 1.00 96.81 97 MET A C 1
ATOM 777 O O . MET A 1 97 ? -3.837 10.117 10.822 1.00 96.81 97 MET A O 1
ATOM 781 N N . ASN A 1 98 ? -4.516 9.012 12.670 1.00 96.38 98 ASN A N 1
ATOM 782 C CA . ASN A 1 98 ? -4.803 10.196 13.483 1.00 96.38 98 ASN A CA 1
ATOM 783 C C . ASN A 1 98 ? -3.529 10.960 13.864 1.00 96.38 98 ASN A C 1
ATOM 785 O O . ASN A 1 98 ? -3.519 12.188 13.814 1.00 96.38 98 ASN A O 1
ATOM 789 N N . GLU A 1 99 ? -2.459 10.250 14.223 1.00 95.94 99 GLU A N 1
ATOM 790 C CA . GLU A 1 99 ? -1.163 10.851 14.555 1.00 95.94 99 GLU A CA 1
ATOM 79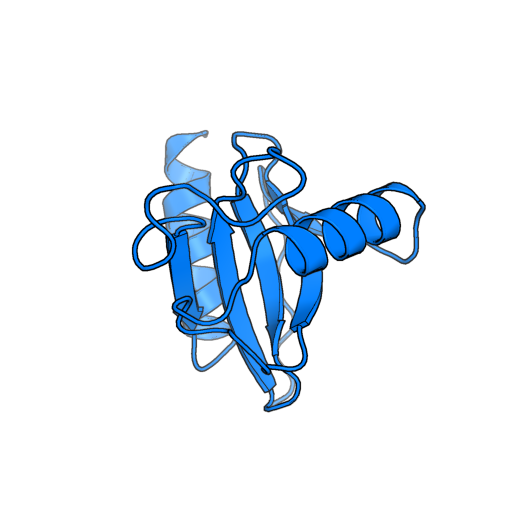1 C C . GLU A 1 99 ? -0.526 11.547 13.350 1.00 95.94 99 GLU A C 1
ATOM 793 O O . GLU A 1 99 ? 0.016 12.642 13.491 1.00 95.94 99 GLU A O 1
ATOM 798 N N . VAL A 1 100 ? -0.620 10.947 12.158 1.00 94.12 100 VAL A N 1
ATOM 799 C CA . VAL A 1 100 ? -0.158 11.577 10.913 1.00 94.12 100 VAL A CA 1
ATOM 800 C C . VAL A 1 100 ? -1.038 12.774 10.561 1.00 94.12 100 VAL A C 1
ATOM 802 O O . VAL A 1 100 ? -0.517 13.848 10.281 1.00 94.12 100 VAL A O 1
ATOM 805 N N . ALA A 1 101 ? -2.364 12.633 10.632 1.00 93.31 101 ALA A N 1
ATOM 806 C CA . ALA A 1 101 ? -3.298 13.720 10.339 1.00 93.31 101 ALA A CA 1
ATOM 807 C C . ALA A 1 101 ? -3.068 14.958 11.220 1.00 93.31 101 ALA A C 1
ATOM 809 O O . ALA A 1 101 ? -3.104 16.083 10.727 1.00 93.31 101 ALA A O 1
ATOM 810 N N . ALA A 1 102 ? -2.763 14.760 12.505 1.00 93.44 102 ALA A N 1
ATOM 811 C CA . ALA A 1 102 ? -2.484 15.845 13.443 1.00 93.44 102 ALA A CA 1
ATOM 812 C C . ALA A 1 102 ? -1.234 16.675 13.088 1.00 93.44 102 ALA A C 1
ATOM 814 O O . ALA A 1 102 ? -1.094 17.787 13.585 1.00 93.44 102 ALA A O 1
ATOM 815 N N . GLN A 1 103 ? -0.336 16.168 12.237 1.00 91.25 103 GLN A N 1
ATOM 816 C CA . GLN A 1 103 ? 0.836 16.916 11.761 1.00 91.25 103 GLN A CA 1
ATOM 817 C C . GLN A 1 103 ? 0.492 17.909 10.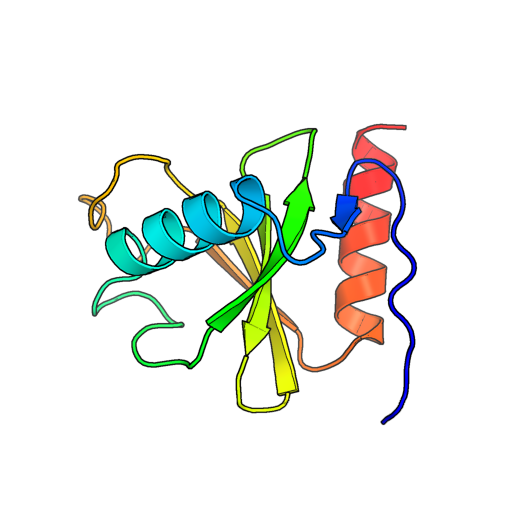640 1.00 91.25 103 GLN A C 1
ATOM 819 O O . GLN A 1 103 ? 1.298 18.788 10.339 1.00 91.25 103 GLN A O 1
ATOM 824 N N . TYR A 1 104 ? -0.690 17.771 10.034 1.00 81.06 104 TYR A N 1
ATOM 825 C CA . TYR A 1 104 ? -1.162 18.580 8.905 1.00 81.06 104 TYR A CA 1
ATOM 826 C C . TYR A 1 104 ? -2.407 19.424 9.235 1.00 81.06 104 TYR A C 1
ATOM 828 O O . TYR A 1 104 ? -2.953 20.067 8.337 1.00 81.06 104 TYR A O 1
ATOM 836 N N . ALA A 1 105 ? -2.857 19.406 10.493 1.00 73.94 105 ALA A N 1
ATOM 837 C CA . ALA A 1 105 ? -3.973 20.202 11.011 1.00 73.94 105 ALA A CA 1
ATOM 838 C C . ALA A 1 105 ? -3.494 21.556 11.557 1.00 73.94 105 ALA A C 1
ATOM 840 O O . ALA A 1 105 ? -4.224 22.555 11.357 1.00 73.94 105 ALA A O 1
#

Radius of gyration: 13.15 Å; chains: 1; bounding box: 34×32×28 Å